Protein AF-A0A2V6FCF6-F1 (afdb_monomer_lite)

Sequence (94 aa):
MLTLAQIAVAIGLLAPEGPLFYRYSTLIQHDSYWFENIVERGYQTPVPPISHKVMEVSNVAFFPAYPAIAAVLRYGLHVGTQNALLITAQAAAW

Foldseek 3Di:
DVLVVVLCCQLPPPFDDDDSVNSLLVPQDLCLVVLLCCLPPNPDDPDPDDPDDDPNRDDCVPPPPQSVQLNCCCVVVVDRSSVSNSVSCSVVPD

pLDDT: mean 78.09, std 10.4, range [47.16, 91.81]

Radius of gyration: 14.51 Å; chains: 1; bounding box: 38×26×35 Å

Secondary structure (DSSP, 8-state):
-HHHHHHHHIIIIISPSS-HHHHHHTT--HHHHHHHHHHHH-S--SSPPPSS--TTT---TTTTHHHHHHHHHHHHH---HHHHHHHHHHHH--

Structure (mmCIF, N/CA/C/O backbone):
data_AF-A0A2V6FCF6-F1
#
_entry.id   AF-A0A2V6FCF6-F1
#
loop_
_atom_site.group_PDB
_atom_site.id
_atom_site.type_symbol
_atom_site.label_atom_id
_atom_site.label_alt_id
_atom_site.label_comp_id
_atom_site.label_asym_id
_atom_site.label_entity_id
_atom_site.label_seq_id
_atom_site.pdbx_PDB_ins_code
_atom_site.Cartn_x
_atom_site.Cartn_y
_atom_site.Cartn_z
_atom_site.occupancy
_atom_site.B_iso_or_equiv
_atom_site.auth_seq_id
_atom_site.auth_comp_id
_atom_site.auth_asym_id
_atom_site.auth_atom_id
_atom_site.pdbx_PDB_model_num
ATOM 1 N N . MET A 1 1 ? 0.727 -11.954 15.858 1.00 62.91 1 MET A N 1
ATOM 2 C CA . MET A 1 1 ? -0.226 -11.292 16.786 1.00 62.91 1 MET A CA 1
ATOM 3 C C . MET A 1 1 ? 0.194 -9.870 17.141 1.00 62.91 1 MET A C 1
ATOM 5 O O . MET A 1 1 ? -0.681 -9.018 17.188 1.00 62.91 1 MET A O 1
ATOM 9 N N . LEU A 1 2 ? 1.492 -9.587 17.323 1.00 82.44 2 LEU A N 1
ATOM 10 C CA . LEU A 1 2 ? 1.987 -8.235 17.617 1.00 82.44 2 LEU A CA 1
ATOM 11 C C . LEU A 1 2 ? 1.562 -7.190 16.569 1.00 82.44 2 LEU A C 1
ATOM 13 O O . LEU A 1 2 ? 1.024 -6.157 16.944 1.00 82.44 2 LEU A O 1
ATOM 17 N N . THR A 1 3 ? 1.684 -7.503 15.277 1.00 78.44 3 THR A N 1
ATOM 18 C CA . THR A 1 3 ? 1.281 -6.609 14.176 1.00 78.44 3 THR A CA 1
ATOM 19 C C . THR A 1 3 ? -0.195 -6.215 14.241 1.00 78.44 3 THR A C 1
ATOM 21 O O . THR A 1 3 ? -0.538 -5.052 14.073 1.00 78.44 3 THR A O 1
ATOM 24 N N . LEU A 1 4 ? -1.088 -7.161 14.556 1.00 79.56 4 LEU A N 1
ATOM 25 C CA . LEU A 1 4 ? -2.519 -6.870 14.705 1.00 79.56 4 LEU A CA 1
ATOM 26 C C . LEU A 1 4 ? -2.787 -5.959 15.908 1.00 79.56 4 LEU A C 1
ATOM 28 O O . LEU A 1 4 ? -3.615 -5.058 15.813 1.00 79.56 4 LEU A O 1
ATOM 32 N N . ALA A 1 5 ? -2.069 -6.158 17.017 1.00 83.38 5 ALA A N 1
ATOM 33 C CA . ALA A 1 5 ? -2.162 -5.283 18.182 1.00 83.38 5 ALA A CA 1
ATOM 34 C C . ALA A 1 5 ? -1.619 -3.874 17.882 1.00 83.38 5 ALA A C 1
ATOM 36 O O . ALA A 1 5 ? -2.252 -2.891 18.254 1.00 83.38 5 ALA A O 1
ATOM 37 N N . GLN A 1 6 ? -0.502 -3.763 17.155 1.00 84.06 6 GLN A N 1
ATOM 38 C CA . GLN A 1 6 ? 0.053 -2.484 16.698 1.00 84.06 6 GLN A CA 1
ATOM 39 C C . GLN A 1 6 ? -0.930 -1.743 15.785 1.00 84.06 6 GLN A C 1
ATOM 41 O O . GLN A 1 6 ? -1.168 -0.556 15.987 1.00 84.06 6 GLN A O 1
ATOM 46 N N . ILE A 1 7 ? -1.557 -2.446 14.834 1.00 83.81 7 ILE A N 1
ATOM 47 C CA . ILE A 1 7 ? -2.598 -1.878 13.968 1.00 83.81 7 ILE A CA 1
ATOM 48 C C . ILE A 1 7 ? -3.796 -1.424 14.808 1.00 83.81 7 ILE A C 1
ATOM 50 O O . ILE A 1 7 ? -4.276 -0.311 14.623 1.00 83.81 7 ILE A O 1
ATOM 54 N N . ALA A 1 8 ? -4.262 -2.239 15.758 1.00 84.12 8 ALA A N 1
ATOM 55 C CA . ALA A 1 8 ? -5.387 -1.880 16.620 1.00 84.12 8 ALA A CA 1
ATOM 56 C C . ALA A 1 8 ? -5.093 -0.637 17.477 1.00 84.12 8 ALA A C 1
ATOM 58 O O . ALA A 1 8 ? -5.947 0.238 17.592 1.00 84.12 8 ALA A O 1
ATOM 59 N N . VAL A 1 9 ? -3.880 -0.524 18.024 1.00 88.38 9 VAL A N 1
ATOM 60 C CA . VAL A 1 9 ? -3.413 0.659 18.762 1.00 88.38 9 VAL A CA 1
ATOM 61 C C . VAL A 1 9 ? -3.331 1.878 17.845 1.00 88.38 9 VAL A C 1
ATOM 63 O O . VAL A 1 9 ? -3.843 2.937 18.200 1.00 88.38 9 VAL A O 1
ATOM 66 N N . ALA A 1 10 ? -2.745 1.738 16.655 1.00 84.44 10 ALA A N 1
ATOM 67 C CA . ALA A 1 10 ? -2.601 2.840 15.711 1.00 84.44 10 ALA A CA 1
ATOM 68 C C . ALA A 1 10 ? -3.962 3.352 15.222 1.00 84.44 10 ALA A C 1
ATOM 70 O O . ALA A 1 10 ? -4.217 4.553 15.261 1.00 84.44 10 ALA A O 1
ATOM 71 N N . ILE A 1 11 ? -4.870 2.447 14.847 1.00 85.88 11 ILE A N 1
ATOM 72 C CA . ILE A 1 11 ? -6.240 2.805 14.474 1.00 85.88 11 ILE A CA 1
ATOM 73 C C . ILE A 1 11 ? -6.970 3.398 15.670 1.00 85.88 11 ILE A C 1
ATOM 75 O O . ILE A 1 11 ? -7.625 4.408 15.504 1.00 85.88 11 ILE A O 1
ATOM 79 N N . GLY A 1 12 ? -6.902 2.785 16.853 1.00 83.88 12 GLY A N 1
ATOM 80 C CA . GLY A 1 12 ? -7.711 3.173 18.007 1.00 83.88 12 GLY A CA 1
ATOM 81 C C . GLY A 1 12 ? -7.297 4.505 18.627 1.00 83.88 12 GLY A C 1
ATOM 82 O O . GLY A 1 12 ? -8.170 5.315 18.936 1.00 83.88 12 GLY A O 1
ATOM 83 N N . LEU A 1 13 ? -5.988 4.728 18.776 1.00 84.12 13 LEU A N 1
ATOM 84 C CA . LEU A 1 13 ? -5.423 5.793 19.610 1.00 84.12 13 LEU A CA 1
ATOM 85 C C . LEU A 1 13 ? -4.695 6.896 18.830 1.00 84.12 13 LEU A C 1
ATOM 87 O O . LEU A 1 13 ? -4.585 8.000 19.352 1.00 84.12 13 LEU A O 1
ATOM 91 N N . LEU A 1 14 ? -4.184 6.620 17.624 1.00 82.75 14 LEU A N 1
ATOM 92 C CA . LEU A 1 14 ? -3.345 7.570 16.871 1.00 82.75 14 LEU A CA 1
ATOM 93 C C . LEU A 1 14 ? -4.034 8.123 15.617 1.00 82.75 14 LEU A C 1
ATOM 95 O O . LEU A 1 14 ? -3.814 9.277 15.257 1.00 82.75 14 LEU A O 1
ATOM 99 N N . ALA A 1 15 ? -4.859 7.316 14.947 1.00 84.19 15 ALA A N 1
ATOM 100 C CA . ALA A 1 15 ? -5.546 7.731 13.732 1.00 84.19 15 ALA A CA 1
ATOM 101 C C . ALA A 1 15 ? -6.675 8.737 14.035 1.00 84.19 15 ALA A C 1
ATOM 103 O O . ALA A 1 15 ? -7.374 8.571 15.046 1.00 84.19 15 ALA A O 1
ATOM 104 N N . PRO A 1 16 ? -6.923 9.717 13.142 1.00 83.12 16 PRO A N 1
ATOM 105 C CA . PRO A 1 16 ? -8.027 10.669 13.270 1.00 83.12 16 PRO A CA 1
ATOM 106 C C . PRO A 1 16 ? -9.376 9.976 13.494 1.00 83.12 16 PRO A C 1
ATOM 108 O O . PRO A 1 16 ? -9.567 8.834 13.073 1.00 83.12 16 PRO A O 1
ATOM 111 N N . GLU A 1 17 ? -10.327 10.643 14.147 1.00 82.81 17 GLU A N 1
ATOM 112 C CA . GLU A 1 17 ? -11.671 10.083 14.327 1.00 82.81 17 GLU A CA 1
ATOM 113 C C . GLU A 1 17 ? -12.412 9.948 12.986 1.00 82.81 17 GLU A C 1
ATOM 115 O O . GLU A 1 17 ? -12.301 10.798 12.103 1.00 82.81 17 GLU A O 1
ATOM 120 N N . GLY A 1 18 ? -13.164 8.856 12.816 1.00 85.75 18 GLY A N 1
ATOM 121 C CA . GLY A 1 18 ? -13.909 8.572 11.589 1.00 85.75 18 GLY A CA 1
ATOM 122 C C . GLY A 1 18 ? -14.221 7.083 11.392 1.00 85.75 18 GLY A C 1
ATOM 123 O O . GLY A 1 18 ? -13.938 6.264 12.273 1.00 85.75 18 GLY A O 1
ATOM 124 N N . PRO A 1 19 ? -14.794 6.699 10.234 1.00 87.75 19 PRO A N 1
ATOM 125 C CA . PRO A 1 19 ? -15.056 5.300 9.899 1.00 87.75 19 PRO A CA 1
ATOM 126 C C . PRO A 1 19 ? -13.773 4.461 9.935 1.00 87.75 19 PRO A C 1
ATOM 128 O O . PRO A 1 19 ? -12.724 4.920 9.488 1.00 87.75 19 PRO A O 1
ATOM 131 N N . LEU A 1 20 ? -13.845 3.206 10.396 1.00 82.88 20 LEU A N 1
ATOM 132 C CA . LEU A 1 20 ? -12.662 2.338 10.540 1.00 82.88 20 LEU A CA 1
ATOM 133 C C . LEU A 1 20 ? -11.823 2.232 9.259 1.00 82.88 20 LEU A C 1
ATOM 135 O O . LEU A 1 20 ? -10.597 2.245 9.329 1.00 82.88 20 LEU A O 1
ATOM 139 N N . PHE A 1 21 ? -12.476 2.182 8.096 1.00 81.00 21 PHE A N 1
ATOM 140 C CA . PHE A 1 21 ? -11.793 2.152 6.803 1.00 81.00 21 PHE A CA 1
ATOM 141 C C . PHE A 1 21 ? -10.953 3.414 6.554 1.00 81.00 21 PHE A C 1
ATOM 143 O O . PHE A 1 21 ? -9.806 3.320 6.125 1.00 81.00 21 PHE A O 1
ATOM 150 N N . TYR A 1 22 ? -11.491 4.588 6.895 1.00 80.50 22 TYR A N 1
ATOM 151 C CA . TYR A 1 22 ? -10.764 5.851 6.802 1.00 80.50 22 TYR A CA 1
ATOM 152 C C . TYR A 1 22 ? -9.557 5.848 7.745 1.00 80.50 22 TYR A C 1
ATOM 154 O O . TYR A 1 22 ? -8.436 6.097 7.310 1.00 80.50 22 TYR A O 1
ATOM 162 N N . ARG A 1 23 ? -9.751 5.450 9.007 1.00 83.44 23 ARG A N 1
ATOM 163 C CA . ARG A 1 23 ? -8.661 5.369 9.995 1.00 83.44 23 ARG A CA 1
ATOM 164 C C . ARG A 1 23 ? -7.553 4.417 9.542 1.00 83.44 23 ARG A C 1
ATOM 166 O O . ARG A 1 23 ? -6.381 4.761 9.633 1.00 83.44 23 ARG A O 1
ATOM 173 N N . TYR A 1 24 ? -7.905 3.264 8.976 1.00 81.38 24 TYR A N 1
ATOM 174 C CA . TYR A 1 24 ? -6.929 2.335 8.405 1.00 81.38 24 TYR A CA 1
ATOM 175 C C . TYR A 1 24 ? -6.168 2.945 7.220 1.00 81.38 24 TYR A C 1
ATOM 177 O O . TYR A 1 24 ? -4.948 2.825 7.155 1.00 81.38 24 TYR A O 1
ATOM 185 N N . SER A 1 25 ? -6.854 3.666 6.325 1.00 81.06 25 SER A N 1
ATOM 186 C CA . SER A 1 25 ? -6.207 4.339 5.189 1.00 81.06 25 SER A CA 1
ATOM 187 C C . SER A 1 25 ? -5.226 5.439 5.616 1.00 81.06 25 SER A C 1
ATOM 189 O O . SER A 1 25 ? -4.235 5.672 4.935 1.00 81.06 25 SER A O 1
ATOM 191 N N . THR A 1 26 ? -5.420 6.065 6.783 1.00 82.12 26 THR A N 1
ATOM 192 C CA . THR A 1 26 ? -4.452 7.053 7.303 1.00 82.12 26 THR A CA 1
ATOM 193 C C . THR A 1 26 ? -3.119 6.443 7.738 1.00 82.12 26 THR A C 1
ATOM 195 O O . THR A 1 26 ? -2.157 7.176 7.939 1.00 82.12 26 THR A O 1
ATOM 198 N N . LEU A 1 27 ? -3.025 5.112 7.840 1.00 82.19 27 LEU A N 1
ATOM 199 C CA . LEU A 1 27 ? -1.772 4.418 8.144 1.00 82.19 27 LEU A CA 1
ATOM 200 C C . LEU A 1 27 ? -0.828 4.325 6.933 1.00 82.19 27 LEU A C 1
ATOM 202 O O . LEU A 1 27 ? 0.271 3.782 7.064 1.00 82.19 27 LEU A O 1
ATOM 206 N N . ILE A 1 28 ? -1.241 4.818 5.758 1.00 80.69 28 ILE A N 1
ATOM 207 C CA . ILE A 1 28 ? -0.396 4.875 4.562 1.00 80.69 28 ILE A CA 1
ATOM 208 C C . ILE A 1 28 ? 0.823 5.742 4.878 1.00 80.69 28 ILE A C 1
ATOM 210 O O . ILE A 1 28 ? 0.712 6.936 5.148 1.00 80.69 28 ILE A O 1
ATOM 214 N N . GLN A 1 29 ? 2.006 5.130 4.840 1.00 74.69 29 GLN A N 1
ATOM 215 C CA . GLN A 1 29 ? 3.261 5.843 5.056 1.00 74.69 29 GLN A CA 1
ATOM 216 C C . GLN A 1 29 ? 3.591 6.709 3.842 1.00 74.69 29 GLN A C 1
ATOM 218 O O . GLN A 1 29 ? 3.267 6.330 2.716 1.00 74.69 29 GLN A O 1
ATOM 223 N N . HIS A 1 30 ? 4.296 7.819 4.066 1.00 72.06 30 HIS A N 1
ATOM 224 C CA . HIS A 1 30 ? 4.730 8.744 3.014 1.00 72.06 30 HIS A CA 1
ATOM 225 C C . HIS A 1 30 ? 5.394 8.025 1.822 1.00 72.06 30 HIS A C 1
ATOM 227 O O . HIS A 1 30 ? 5.081 8.303 0.667 1.00 72.06 30 HIS A O 1
ATOM 233 N N . ASP A 1 31 ? 6.231 7.022 2.097 1.00 68.06 31 ASP A N 1
ATOM 234 C CA . ASP A 1 31 ? 6.929 6.235 1.074 1.00 68.06 31 ASP A CA 1
ATOM 235 C C . ASP A 1 31 ? 6.002 5.389 0.190 1.00 68.06 31 ASP A C 1
ATOM 237 O O . ASP A 1 31 ? 6.347 5.052 -0.944 1.00 68.06 31 ASP A O 1
ATOM 241 N N . SER A 1 32 ? 4.798 5.069 0.668 1.00 75.38 32 SER A N 1
ATOM 242 C CA . SER A 1 32 ? 3.817 4.281 -0.086 1.00 75.38 32 SER A CA 1
ATOM 243 C C . SER A 1 32 ? 3.413 4.982 -1.380 1.00 75.38 32 SER A C 1
ATOM 245 O O . SER A 1 32 ? 3.224 4.310 -2.385 1.00 75.38 32 SER A O 1
ATOM 247 N N . TYR A 1 33 ? 3.357 6.315 -1.406 1.00 77.56 33 TYR A N 1
ATOM 248 C CA . TYR A 1 33 ? 3.045 7.062 -2.630 1.00 77.56 33 TYR A CA 1
ATOM 249 C C . TYR A 1 33 ? 4.135 6.917 -3.702 1.00 77.56 33 TYR A C 1
ATOM 251 O O . TYR A 1 33 ? 3.848 6.890 -4.902 1.00 77.56 33 TYR A O 1
ATOM 259 N N . TRP A 1 34 ? 5.398 6.777 -3.290 1.00 76.56 34 TRP A N 1
ATOM 260 C CA . TRP A 1 34 ? 6.487 6.496 -4.222 1.00 76.56 34 TRP A CA 1
ATOM 261 C C . TRP A 1 34 ? 6.370 5.078 -4.797 1.00 76.56 34 TRP A C 1
ATOM 263 O O . TRP A 1 34 ? 6.454 4.887 -6.011 1.00 76.56 34 TRP A O 1
ATOM 273 N N . PHE A 1 35 ? 6.092 4.085 -3.946 1.00 80.06 35 PHE A N 1
ATOM 274 C CA . PHE A 1 35 ? 5.881 2.704 -4.388 1.00 80.06 35 PHE A CA 1
ATOM 275 C C . PHE A 1 35 ? 4.602 2.509 -5.212 1.00 80.06 35 PHE A C 1
ATOM 277 O O . PHE A 1 35 ? 4.589 1.664 -6.103 1.00 80.06 35 PHE A O 1
ATOM 284 N N . GLU A 1 36 ? 3.552 3.293 -4.966 1.00 84.25 36 GLU A N 1
ATOM 285 C CA . GLU A 1 36 ? 2.312 3.281 -5.749 1.00 84.25 36 GLU A CA 1
ATOM 286 C C . GLU A 1 36 ? 2.596 3.591 -7.218 1.00 84.25 36 GLU A C 1
ATOM 288 O O . GLU A 1 36 ? 2.192 2.829 -8.095 1.00 84.25 36 GLU A O 1
ATOM 293 N N . ASN A 1 37 ? 3.402 4.622 -7.487 1.00 81.75 37 ASN A N 1
ATOM 294 C CA . ASN A 1 37 ? 3.827 4.944 -8.848 1.00 81.75 37 ASN A CA 1
ATOM 295 C C . ASN A 1 37 ? 4.578 3.782 -9.515 1.00 81.75 37 ASN A C 1
ATOM 297 O O . ASN A 1 37 ? 4.345 3.504 -10.689 1.00 81.75 37 ASN A O 1
ATOM 301 N N . ILE A 1 38 ? 5.425 3.063 -8.771 1.00 82.75 38 ILE A N 1
ATOM 302 C CA . ILE A 1 38 ? 6.154 1.900 -9.299 1.00 82.75 38 ILE A CA 1
ATOM 303 C C . ILE A 1 38 ? 5.206 0.747 -9.625 1.00 82.75 38 ILE A C 1
ATOM 305 O O . ILE A 1 38 ? 5.350 0.121 -10.672 1.00 82.75 38 ILE A O 1
ATOM 309 N N . VAL A 1 39 ? 4.237 0.463 -8.755 1.00 84.88 39 VAL A N 1
ATOM 310 C CA . VAL A 1 39 ? 3.265 -0.616 -8.978 1.00 84.88 39 VAL A CA 1
ATOM 311 C C . VAL A 1 39 ? 2.360 -0.310 -10.175 1.00 84.88 39 VAL A C 1
ATOM 313 O O . VAL A 1 39 ? 2.059 -1.210 -10.962 1.00 84.88 39 VAL A O 1
ATOM 316 N N . GLU A 1 40 ? 1.931 0.944 -10.332 1.00 85.94 40 GLU A N 1
ATOM 317 C CA . GLU A 1 40 ? 0.975 1.335 -11.374 1.00 85.94 40 GLU A CA 1
ATOM 318 C C . GLU A 1 40 ? 1.618 1.654 -12.725 1.00 85.94 40 GLU A C 1
ATOM 320 O O . GLU A 1 40 ? 1.026 1.373 -13.765 1.00 85.94 40 GLU A O 1
ATOM 325 N N . ARG A 1 41 ? 2.808 2.264 -12.731 1.00 80.12 41 ARG A N 1
ATOM 326 C CA . ARG A 1 41 ? 3.438 2.829 -13.940 1.00 80.12 41 ARG A CA 1
ATOM 327 C C . ARG A 1 41 ? 4.862 2.324 -14.178 1.00 80.12 41 ARG A C 1
ATOM 329 O O . ARG A 1 41 ? 5.488 2.692 -15.172 1.00 80.12 41 ARG A O 1
ATOM 336 N N . GLY A 1 42 ? 5.390 1.481 -13.292 1.00 75.88 42 GLY A N 1
ATOM 337 C CA . GLY A 1 42 ? 6.797 1.093 -13.301 1.00 75.88 42 GLY A CA 1
ATOM 338 C C . GLY A 1 42 ? 7.718 2.242 -12.881 1.00 75.88 42 GLY A C 1
ATOM 339 O O . GLY A 1 42 ? 7.286 3.258 -12.345 1.00 75.88 42 GLY A O 1
ATOM 340 N N . TYR A 1 43 ? 9.018 2.112 -13.147 1.00 73.56 43 TYR A N 1
ATOM 341 C CA . TYR A 1 43 ? 10.040 3.104 -12.767 1.00 73.56 43 TYR A CA 1
ATOM 342 C C . TYR A 1 43 ? 10.039 4.386 -13.618 1.00 73.56 43 TYR A C 1
ATOM 344 O O . TYR A 1 43 ? 11.063 5.055 -13.752 1.00 73.56 43 TYR A O 1
ATOM 352 N N . GLN A 1 44 ? 8.903 4.734 -14.217 1.00 67.75 44 GLN A N 1
ATOM 353 C CA . GLN A 1 44 ? 8.761 5.944 -15.012 1.00 67.75 44 GLN A CA 1
ATOM 354 C C . GLN A 1 44 ? 8.606 7.147 -14.079 1.00 67.75 44 GLN A C 1
ATOM 356 O O . GLN A 1 44 ? 7.521 7.422 -13.573 1.00 67.75 44 GLN A O 1
ATOM 361 N N . THR A 1 45 ? 9.702 7.869 -13.844 1.00 62.31 45 THR A N 1
ATOM 362 C CA . THR A 1 45 ? 9.658 9.147 -13.128 1.00 62.31 45 THR A CA 1
ATOM 363 C C . THR A 1 45 ? 9.541 10.310 -14.121 1.00 62.31 45 THR A C 1
ATOM 365 O O . THR A 1 45 ? 10.337 10.386 -15.059 1.00 62.31 45 THR A O 1
ATOM 368 N N . PRO A 1 46 ? 8.576 11.235 -13.948 1.00 60.41 46 PRO A N 1
ATOM 369 C CA . PRO A 1 46 ? 8.555 12.498 -14.684 1.00 60.41 46 PRO A CA 1
ATOM 370 C C . PRO A 1 46 ? 9.601 13.493 -14.151 1.00 60.41 46 PRO A C 1
ATOM 372 O O . PRO A 1 46 ? 9.788 14.557 -14.738 1.00 60.41 46 PRO A O 1
ATOM 375 N N . VAL A 1 47 ? 10.263 13.177 -13.030 1.00 61.00 47 VAL A N 1
ATOM 376 C CA . VAL A 1 47 ? 11.278 14.041 -12.428 1.00 61.00 47 VAL A CA 1
ATOM 377 C C . VAL A 1 47 ? 12.611 13.844 -13.155 1.00 61.00 47 VAL A C 1
ATOM 379 O O . VAL A 1 47 ? 13.072 12.705 -13.265 1.00 61.00 47 VAL A O 1
ATOM 382 N N . PRO A 1 48 ? 13.254 14.922 -13.643 1.00 60.69 48 PRO A N 1
ATOM 383 C CA . PRO A 1 48 ? 14.535 14.824 -14.327 1.00 60.69 48 PRO A CA 1
ATOM 384 C C . PRO A 1 48 ? 15.608 14.195 -13.425 1.00 60.69 48 PRO A C 1
ATOM 386 O O . PRO A 1 48 ? 15.599 14.413 -12.210 1.00 60.69 48 PRO A O 1
ATOM 389 N N . PRO A 1 49 ? 16.543 13.420 -14.003 1.00 61.72 49 PRO A N 1
ATOM 390 C CA . PRO A 1 49 ? 17.596 12.767 -13.244 1.00 61.72 49 PRO A CA 1
ATOM 391 C C . PRO A 1 49 ? 18.431 13.807 -12.493 1.00 61.72 49 PRO A C 1
ATOM 393 O O . PRO A 1 49 ? 19.023 14.715 -13.071 1.00 61.72 49 PRO A O 1
ATOM 396 N N . ILE A 1 50 ? 18.460 13.650 -11.180 1.00 65.88 50 ILE A N 1
ATOM 397 C CA . ILE A 1 50 ? 19.204 14.462 -10.220 1.00 65.88 50 ILE A CA 1
ATOM 398 C C . ILE A 1 50 ? 20.434 13.670 -9.780 1.00 65.88 50 ILE A C 1
ATOM 400 O O . ILE A 1 50 ? 20.364 12.455 -9.606 1.00 65.88 50 ILE A O 1
ATOM 404 N N . SER A 1 51 ? 21.582 14.336 -9.612 1.00 66.12 51 SER A N 1
ATOM 405 C CA . SER A 1 51 ? 22.866 13.654 -9.354 1.00 66.12 51 SER A CA 1
ATOM 406 C C . SER A 1 51 ? 22.984 13.018 -7.963 1.00 66.12 51 SER A C 1
ATOM 408 O O . SER A 1 51 ? 23.995 12.389 -7.658 1.00 66.12 51 SER A O 1
ATOM 410 N N . HIS A 1 52 ? 21.976 13.189 -7.110 1.00 62.03 52 HIS A N 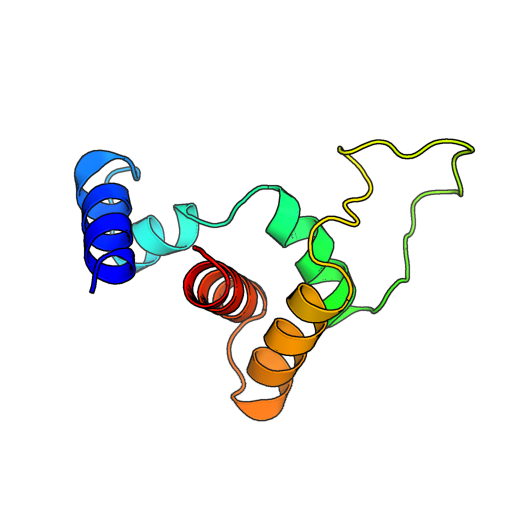1
ATOM 411 C CA . HIS A 1 52 ? 21.954 12.691 -5.743 1.00 62.03 52 HIS A CA 1
ATOM 412 C C . HIS A 1 52 ? 20.546 12.231 -5.354 1.00 62.03 52 HIS A C 1
ATOM 414 O O . HIS A 1 52 ? 19.541 12.734 -5.857 1.00 62.03 52 HIS A O 1
ATOM 420 N N . LYS A 1 53 ? 20.481 11.258 -4.442 1.00 55.06 53 LYS A N 1
ATOM 421 C CA . LYS A 1 53 ? 19.229 10.711 -3.918 1.00 55.06 53 LYS A CA 1
ATOM 422 C C . LYS A 1 53 ? 18.609 11.701 -2.928 1.00 55.06 53 LYS A C 1
ATOM 424 O O . LYS A 1 53 ? 19.171 11.922 -1.860 1.00 55.06 53 LYS A O 1
ATOM 429 N N . VAL A 1 54 ? 17.433 12.228 -3.250 1.00 63.94 54 VAL A N 1
ATOM 430 C CA . VAL A 1 54 ? 16.563 12.942 -2.299 1.00 63.94 54 VAL A CA 1
ATOM 431 C C . VAL A 1 54 ? 15.443 12.014 -1.855 1.00 63.94 54 VAL A C 1
ATOM 433 O O . VAL A 1 54 ? 14.793 11.371 -2.686 1.00 63.94 54 VAL A O 1
ATOM 436 N N . MET A 1 55 ? 15.248 11.922 -0.538 1.00 59.31 55 MET A N 1
ATOM 437 C CA . MET A 1 55 ? 14.232 11.056 0.065 1.00 59.31 55 MET A CA 1
ATOM 438 C C . MET A 1 55 ? 12.816 11.538 -0.262 1.00 59.31 55 MET A C 1
ATOM 440 O O . MET A 1 55 ? 11.918 10.709 -0.352 1.00 59.31 55 MET A O 1
ATOM 444 N N . GLU A 1 56 ? 12.617 12.837 -0.530 1.00 58.47 56 GLU A N 1
ATOM 445 C CA . GLU A 1 56 ? 11.319 13.365 -0.970 1.00 58.47 56 GLU A CA 1
ATOM 446 C C . GLU A 1 56 ? 10.900 12.850 -2.357 1.00 58.47 56 GLU A C 1
ATOM 448 O O . GLU A 1 56 ? 9.729 12.940 -2.718 1.00 58.47 56 GLU A O 1
ATOM 453 N N . VAL A 1 57 ? 11.844 12.319 -3.145 1.00 58.06 57 VAL A N 1
ATOM 454 C CA . VAL A 1 57 ? 11.636 11.999 -4.568 1.00 58.06 57 VAL A CA 1
ATOM 455 C C . VAL A 1 57 ? 11.931 10.535 -4.900 1.00 58.06 57 VAL A C 1
ATOM 457 O O . VAL A 1 57 ? 11.420 10.002 -5.886 1.00 58.06 57 VAL A O 1
ATOM 460 N N . SER A 1 58 ? 12.759 9.858 -4.098 1.00 58.09 58 SER A N 1
ATOM 461 C CA . SER A 1 58 ? 13.085 8.446 -4.302 1.00 58.09 58 SER A CA 1
ATOM 462 C C . SER A 1 58 ? 13.454 7.723 -3.011 1.00 58.09 58 SER A C 1
ATOM 464 O O . SER A 1 58 ? 14.326 8.166 -2.258 1.00 58.09 58 SER A O 1
ATOM 466 N N . ASN A 1 59 ? 12.859 6.550 -2.793 1.00 64.62 59 ASN A N 1
ATOM 467 C CA . ASN A 1 59 ? 13.187 5.710 -1.650 1.00 64.62 59 ASN A CA 1
ATOM 468 C C . ASN A 1 59 ? 13.553 4.280 -2.071 1.00 64.62 59 ASN A C 1
ATOM 470 O O . ASN A 1 59 ? 12.708 3.486 -2.435 1.00 64.62 59 ASN A O 1
ATOM 474 N N . VAL A 1 60 ? 14.830 3.907 -1.971 1.00 64.75 60 VAL A N 1
ATOM 475 C CA . VAL A 1 60 ? 15.284 2.522 -2.227 1.00 64.75 60 VAL A CA 1
ATOM 476 C C . VAL A 1 60 ? 15.163 1.587 -1.016 1.00 64.75 60 VAL A C 1
ATOM 478 O O . VAL A 1 60 ? 15.538 0.421 -1.121 1.00 64.75 60 VAL A O 1
ATOM 481 N N . ALA A 1 61 ? 14.658 2.051 0.132 1.00 61.41 61 ALA A N 1
ATOM 482 C CA . ALA A 1 61 ? 14.427 1.174 1.276 1.00 61.41 61 ALA A CA 1
ATOM 483 C C . ALA A 1 61 ? 13.470 0.043 0.866 1.00 61.41 61 ALA A C 1
ATOM 485 O O . ALA A 1 61 ? 12.438 0.295 0.259 1.00 61.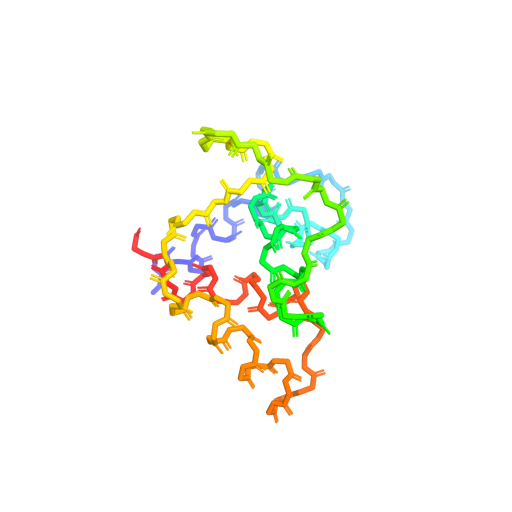41 61 ALA A O 1
ATOM 486 N N . PHE A 1 62 ? 13.826 -1.211 1.157 1.00 68.44 62 PHE A N 1
ATOM 487 C CA . PHE A 1 62 ? 13.012 -2.402 0.850 1.00 68.44 62 PHE A CA 1
ATOM 488 C C . PHE A 1 62 ? 12.799 -2.712 -0.648 1.00 68.44 62 PHE A C 1
ATOM 490 O O . PHE A 1 62 ? 11.987 -3.569 -1.014 1.00 68.44 62 PHE A O 1
ATOM 497 N N . PHE A 1 63 ? 13.564 -2.068 -1.531 1.00 68.69 63 PHE A N 1
ATOM 498 C CA . PHE A 1 63 ? 13.620 -2.402 -2.951 1.00 68.69 63 PHE A CA 1
ATOM 499 C C . PHE A 1 63 ? 14.337 -3.750 -3.194 1.00 68.69 63 PHE A C 1
ATOM 501 O O . PHE A 1 63 ? 15.343 -4.017 -2.536 1.00 68.69 63 PHE A O 1
ATOM 508 N N . PRO A 1 64 ? 13.911 -4.581 -4.172 1.00 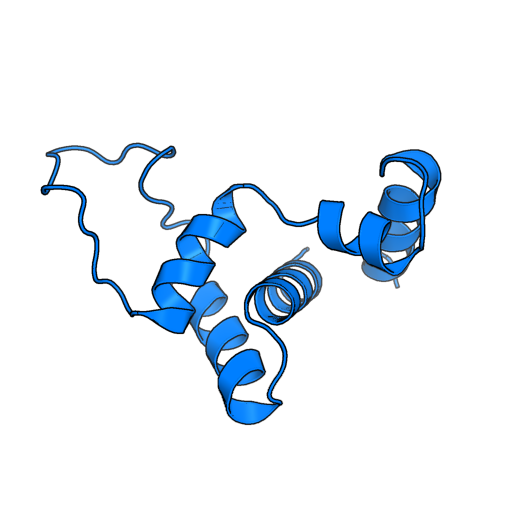76.56 64 PRO A N 1
ATOM 509 C CA . PRO A 1 64 ? 12.701 -4.471 -4.999 1.00 76.56 64 PRO A CA 1
ATOM 510 C C . PRO A 1 64 ? 11.487 -5.189 -4.389 1.00 76.56 64 PRO A C 1
ATOM 512 O O . PRO A 1 64 ? 10.398 -5.143 -4.958 1.00 76.56 64 PRO A O 1
ATOM 515 N N . ALA A 1 65 ? 11.666 -5.883 -3.262 1.00 83.44 65 ALA A N 1
ATOM 516 C CA . ALA A 1 65 ? 10.674 -6.801 -2.711 1.00 83.44 65 ALA A CA 1
ATOM 517 C C . ALA A 1 65 ? 9.352 -6.104 -2.358 1.00 83.44 65 ALA A C 1
ATOM 519 O O . ALA A 1 65 ? 8.288 -6.636 -2.656 1.00 83.44 65 ALA A O 1
ATOM 520 N N . TYR A 1 66 ? 9.411 -4.900 -1.788 1.00 82.25 66 TYR A N 1
ATOM 521 C CA . TYR A 1 66 ? 8.225 -4.160 -1.362 1.00 82.25 66 TYR A CA 1
ATOM 522 C C . TYR A 1 66 ? 7.258 -3.819 -2.518 1.00 82.25 66 TYR A C 1
ATOM 524 O O . TYR A 1 66 ? 6.116 -4.284 -2.491 1.00 82.25 66 TYR A O 1
ATOM 532 N N . PRO A 1 67 ? 7.670 -3.108 -3.590 1.00 84.44 67 PRO A N 1
ATOM 533 C CA . PRO A 1 67 ? 6.785 -2.870 -4.731 1.00 84.44 67 PRO A CA 1
ATOM 534 C C . PRO A 1 67 ? 6.436 -4.159 -5.485 1.00 84.44 67 PRO A C 1
ATOM 536 O O . PRO A 1 67 ? 5.339 -4.258 -6.026 1.00 84.44 67 PRO A O 1
ATOM 539 N N . ALA A 1 68 ? 7.318 -5.166 -5.504 1.00 86.50 68 ALA A N 1
ATOM 540 C CA . ALA A 1 68 ? 7.031 -6.437 -6.166 1.00 86.50 68 ALA A CA 1
ATOM 541 C C . ALA A 1 68 ? 5.888 -7.207 -5.483 1.00 86.50 68 ALA A C 1
ATOM 543 O O . ALA A 1 68 ? 4.956 -7.646 -6.154 1.00 86.50 68 ALA A O 1
ATOM 544 N N . ILE A 1 69 ? 5.917 -7.335 -4.153 1.00 87.19 69 ILE A N 1
ATOM 545 C CA . ILE A 1 69 ? 4.853 -7.999 -3.385 1.00 87.19 69 ILE A CA 1
ATOM 546 C C . ILE A 1 69 ? 3.542 -7.218 -3.523 1.00 87.19 69 ILE A C 1
ATOM 548 O O . ILE A 1 69 ? 2.498 -7.813 -3.797 1.00 87.19 69 ILE A O 1
ATOM 552 N N . ALA A 1 70 ? 3.594 -5.888 -3.426 1.00 88.50 70 ALA A N 1
ATOM 553 C CA . ALA A 1 70 ? 2.418 -5.048 -3.620 1.00 88.50 70 ALA A CA 1
ATOM 554 C C . ALA A 1 70 ? 1.830 -5.189 -5.036 1.00 88.50 70 ALA A C 1
ATOM 556 O O . ALA A 1 70 ? 0.611 -5.264 -5.188 1.00 88.50 70 ALA A O 1
ATOM 557 N N . ALA A 1 71 ? 2.670 -5.305 -6.070 1.00 88.62 71 ALA A N 1
ATOM 558 C CA . ALA A 1 71 ? 2.223 -5.579 -7.432 1.00 88.62 71 ALA A CA 1
ATOM 559 C C . ALA A 1 71 ? 1.550 -6.955 -7.550 1.00 88.62 71 ALA A C 1
ATOM 561 O O . ALA A 1 71 ? 0.495 -7.062 -8.172 1.00 88.62 71 ALA A O 1
ATOM 562 N N . VAL A 1 72 ? 2.088 -7.997 -6.908 1.00 90.62 72 VAL A N 1
ATOM 563 C CA . VAL A 1 72 ? 1.442 -9.322 -6.868 1.00 90.62 72 VAL A CA 1
ATOM 564 C C . VAL A 1 72 ? 0.065 -9.244 -6.203 1.00 90.62 72 VAL A C 1
ATOM 566 O O . VAL A 1 72 ? -0.891 -9.813 -6.723 1.00 90.62 72 VAL A O 1
ATOM 569 N N . LEU A 1 73 ? -0.078 -8.504 -5.102 1.00 91.06 73 LEU A N 1
ATOM 570 C CA . LEU A 1 73 ? -1.377 -8.300 -4.451 1.00 91.06 73 LEU A CA 1
ATOM 571 C C . LEU A 1 73 ? -2.347 -7.499 -5.337 1.00 91.06 73 LEU A C 1
ATOM 573 O O . LEU A 1 73 ? -3.519 -7.863 -5.451 1.00 91.06 73 LEU A O 1
ATOM 577 N N . ARG A 1 74 ? -1.865 -6.444 -6.007 1.00 91.62 74 ARG A N 1
ATOM 578 C CA . ARG A 1 74 ? -2.668 -5.614 -6.918 1.00 91.62 74 ARG A CA 1
ATOM 579 C C . ARG A 1 74 ? -3.160 -6.407 -8.124 1.00 91.62 74 ARG A C 1
ATOM 581 O O . ARG A 1 74 ? -4.354 -6.398 -8.401 1.00 91.62 74 ARG A O 1
ATOM 588 N N . TYR A 1 75 ? -2.266 -7.081 -8.841 1.00 90.44 75 TYR A N 1
ATOM 589 C CA . TYR A 1 75 ? -2.595 -7.758 -10.098 1.00 90.44 75 TYR A CA 1
ATOM 590 C C . TYR A 1 75 ? -3.127 -9.182 -9.896 1.00 90.44 75 TYR A C 1
ATOM 592 O O . TYR A 1 75 ? -3.937 -9.647 -10.691 1.00 90.44 75 TYR A O 1
ATOM 600 N N . GLY A 1 76 ? -2.715 -9.873 -8.831 1.00 91.81 76 GLY A N 1
ATOM 601 C CA . GLY A 1 76 ? -3.170 -11.230 -8.520 1.00 91.81 76 GLY A CA 1
ATOM 602 C C . GLY A 1 76 ? -4.496 -11.272 -7.761 1.00 91.81 76 GLY A C 1
ATOM 603 O O . GLY A 1 76 ? -5.346 -12.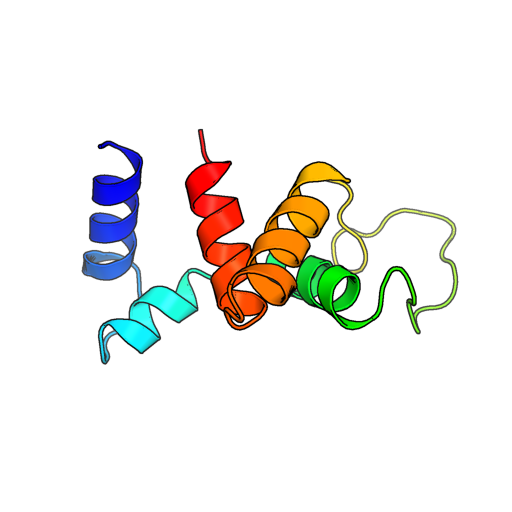106 -8.061 1.00 91.81 76 GLY A O 1
ATOM 604 N N . LEU A 1 77 ? -4.700 -10.366 -6.795 1.00 90.06 77 LEU A N 1
ATOM 605 C CA . LEU A 1 77 ? -5.890 -10.345 -5.929 1.00 90.06 77 LEU A CA 1
ATOM 606 C C . LEU A 1 77 ? -6.822 -9.152 -6.190 1.00 90.06 77 LEU A C 1
ATOM 608 O O . LEU A 1 77 ? -7.825 -9.010 -5.496 1.00 90.06 77 LEU A O 1
ATOM 612 N N . HIS A 1 78 ? -6.518 -8.305 -7.181 1.00 88.00 78 HIS A N 1
ATOM 613 C CA . HIS A 1 78 ? -7.312 -7.122 -7.547 1.00 88.00 78 HIS A CA 1
ATOM 614 C C . HIS A 1 78 ? -7.533 -6.130 -6.390 1.00 88.00 78 HIS A C 1
ATOM 616 O O . HIS A 1 78 ? -8.516 -5.389 -6.356 1.00 88.00 78 HIS A O 1
ATOM 622 N N . VAL A 1 79 ? -6.604 -6.088 -5.43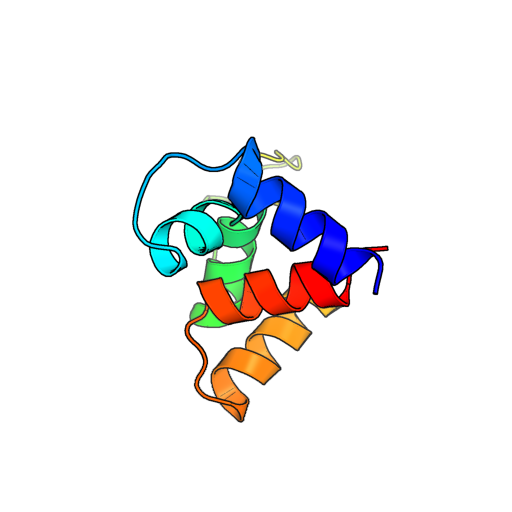3 1.00 88.25 79 VAL A N 1
ATOM 623 C CA . VAL A 1 79 ? -6.631 -5.139 -4.314 1.00 88.25 79 VAL A CA 1
ATOM 624 C C . VAL A 1 79 ? -6.148 -3.772 -4.800 1.00 88.25 79 VAL A C 1
ATOM 626 O O . VAL A 1 79 ? -5.164 -3.698 -5.526 1.00 88.25 79 VAL A O 1
ATOM 629 N N . GLY A 1 80 ? -6.792 -2.673 -4.393 1.00 87.38 80 GLY A N 1
ATOM 630 C CA . GLY A 1 80 ? -6.317 -1.319 -4.723 1.00 87.38 80 GLY A CA 1
ATOM 631 C C . GLY A 1 80 ? -4.852 -1.094 -4.310 1.00 87.38 80 GLY A C 1
ATOM 632 O O . GLY A 1 80 ? -4.416 -1.631 -3.294 1.00 87.38 80 GLY A O 1
ATOM 633 N N . THR A 1 81 ? -4.089 -0.305 -5.077 1.00 87.06 81 THR A N 1
ATOM 634 C CA . THR A 1 81 ? -2.619 -0.204 -4.927 1.00 87.06 81 THR A CA 1
ATOM 635 C C . THR A 1 81 ? -2.215 0.223 -3.520 1.00 87.06 81 THR A C 1
ATOM 637 O O . THR A 1 81 ? -1.364 -0.407 -2.902 1.00 87.06 81 THR A O 1
ATOM 640 N N . GLN A 1 82 ? -2.887 1.231 -2.969 1.00 85.31 82 GLN A N 1
ATOM 641 C CA . GLN A 1 82 ? -2.634 1.715 -1.611 1.00 85.31 82 GLN A CA 1
ATOM 642 C C . GLN A 1 82 ? -2.888 0.643 -0.545 1.00 85.31 82 GLN A C 1
ATOM 644 O O . GLN A 1 82 ? -2.079 0.463 0.362 1.00 85.31 82 GLN A O 1
ATOM 649 N N . ASN A 1 83 ? -3.962 -0.136 -0.690 1.00 86.88 83 ASN A N 1
ATOM 650 C CA . ASN A 1 83 ? -4.256 -1.244 0.220 1.00 86.88 83 ASN A CA 1
ATOM 651 C C . ASN A 1 83 ? -3.239 -2.382 0.065 1.00 86.88 83 ASN A C 1
ATOM 653 O O . ASN A 1 83 ? -2.807 -2.956 1.060 1.00 86.88 83 ASN A O 1
ATOM 657 N N . ALA A 1 84 ? -2.813 -2.689 -1.161 1.00 87.38 84 ALA A N 1
ATOM 658 C CA . ALA A 1 84 ? -1.765 -3.670 -1.419 1.00 87.38 84 ALA A CA 1
ATOM 659 C C . ALA A 1 84 ? -0.431 -3.261 -0.768 1.00 87.38 84 ALA A C 1
ATOM 661 O O . ALA A 1 84 ? 0.252 -4.098 -0.178 1.00 87.38 84 ALA A O 1
ATOM 662 N N . LEU A 1 85 ? -0.088 -1.972 -0.810 1.00 86.31 85 LEU A N 1
ATOM 663 C CA . LEU A 1 85 ? 1.093 -1.422 -0.145 1.00 86.31 85 LEU A CA 1
ATOM 664 C C . LEU A 1 85 ? 0.966 -1.463 1.378 1.00 86.31 85 LEU A C 1
ATOM 666 O O . LEU A 1 85 ? 1.901 -1.902 2.035 1.00 86.31 85 LEU A O 1
ATOM 670 N N . LEU A 1 86 ? -0.191 -1.103 1.940 1.00 86.12 86 LEU A N 1
ATOM 671 C CA . LEU A 1 86 ? -0.458 -1.225 3.379 1.00 86.12 86 LEU A CA 1
ATOM 672 C C . LEU A 1 86 ? -0.312 -2.663 3.878 1.00 86.12 86 LEU A C 1
ATOM 674 O O . LEU A 1 86 ? 0.340 -2.906 4.893 1.00 86.12 86 LEU A O 1
ATOM 678 N N . ILE A 1 87 ? -0.894 -3.619 3.154 1.00 85.50 87 ILE A N 1
ATOM 679 C CA . ILE A 1 87 ? -0.785 -5.043 3.478 1.00 85.50 87 ILE A CA 1
ATOM 680 C C . ILE A 1 87 ? 0.677 -5.483 3.388 1.00 85.50 87 ILE A C 1
ATOM 682 O O . ILE A 1 87 ? 1.156 -6.188 4.272 1.00 85.50 87 ILE A O 1
ATOM 686 N N . THR A 1 88 ? 1.407 -5.033 2.365 1.00 87.44 88 THR A N 1
ATOM 687 C CA . THR A 1 88 ? 2.832 -5.347 2.205 1.00 87.44 88 THR A CA 1
ATOM 688 C C . THR A 1 88 ? 3.667 -4.763 3.343 1.00 87.44 88 THR A C 1
ATOM 690 O O . THR A 1 88 ? 4.494 -5.479 3.896 1.00 87.44 88 THR A O 1
ATOM 693 N N . ALA A 1 89 ? 3.415 -3.519 3.763 1.00 83.56 89 ALA A N 1
ATOM 694 C CA . ALA A 1 89 ? 4.026 -2.926 4.954 1.00 83.56 89 ALA A CA 1
ATOM 695 C C . ALA A 1 89 ? 3.751 -3.745 6.203 1.00 83.56 89 ALA A C 1
ATOM 697 O O . ALA A 1 89 ? 4.677 -4.039 6.941 1.00 83.56 89 ALA A O 1
ATOM 698 N N . GLN A 1 90 ? 2.509 -4.154 6.436 1.00 83.25 90 GLN A N 1
ATOM 699 C CA . GLN A 1 90 ? 2.146 -4.912 7.633 1.00 83.25 90 GLN A CA 1
ATOM 700 C C . GLN A 1 90 ? 2.707 -6.340 7.609 1.00 83.25 90 GLN A C 1
ATOM 702 O O . GLN A 1 90 ? 3.012 -6.892 8.661 1.00 83.25 90 GLN A O 1
ATOM 707 N N . ALA A 1 91 ? 2.874 -6.930 6.424 1.00 80.38 91 ALA A N 1
ATOM 708 C CA . ALA A 1 91 ? 3.501 -8.237 6.251 1.00 80.38 91 ALA A CA 1
ATOM 709 C C . ALA A 1 91 ? 5.036 -8.178 6.358 1.00 80.38 91 ALA A C 1
ATOM 711 O O . ALA A 1 91 ? 5.651 -9.130 6.836 1.00 80.38 91 ALA A O 1
ATOM 712 N N . ALA A 1 92 ? 5.650 -7.079 5.908 1.00 75.31 92 ALA A N 1
ATOM 713 C CA . ALA A 1 92 ? 7.093 -6.852 5.964 1.00 75.31 92 ALA A CA 1
ATOM 714 C C . ALA A 1 92 ? 7.554 -6.241 7.298 1.00 75.31 92 ALA A C 1
ATOM 716 O O . ALA A 1 92 ? 8.736 -6.337 7.623 1.00 75.31 92 ALA A O 1
ATOM 717 N N . ALA A 1 93 ? 6.639 -5.630 8.057 1.00 62.41 93 ALA A N 1
ATOM 718 C CA . ALA A 1 93 ? 6.888 -5.066 9.375 1.00 62.41 93 ALA A CA 1
ATOM 719 C C . ALA A 1 93 ? 7.237 -6.170 10.382 1.00 62.41 93 ALA A C 1
ATOM 721 O O . ALA A 1 93 ? 6.363 -6.852 10.929 1.00 62.41 93 ALA A O 1
ATOM 722 N N . TRP A 1 94 ? 8.544 -6.290 10.608 1.00 47.16 94 TRP A N 1
ATOM 723 C CA . TRP A 1 94 ? 9.141 -6.578 11.906 1.00 47.16 94 TRP A CA 1
ATOM 72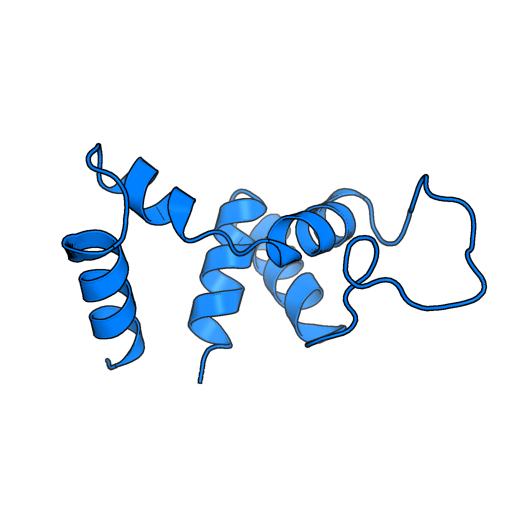4 C C . TRP A 1 94 ? 9.340 -5.256 12.646 1.00 47.16 94 TRP A C 1
ATOM 726 O O . TRP A 1 94 ? 9.832 -4.303 11.997 1.00 47.16 94 TRP A O 1
#